Protein AF-A0A445C8S1-F1 (afdb_monomer_lite)

InterPro domains:
  IPR013528 Hydroxymethylglutaryl-coenzyme A synthase, N-terminal [PF01154] (17-88)
  IPR016039 Thiolase-like [G3DSA:3.40.47.10] (12-90)
  IPR016039 Thiolase-like [SSF53901] (13-87)

Sequence (94 aa):
MNRPRAEWSWASWTRKVLETHDGASKGKYTISLGQDCLKFCTEVEDVISMSLTAVSSLLQKYKIDPKQIGRMEVGSEIVIDKSKSIKNLPYVTL

pLDDT: mean 81.88, std 15.82, range [31.83, 94.31]

Structure (mmCIF, N/CA/C/O backbone):
data_AF-A0A445C8S1-F1
#
_entry.id   AF-A0A445C8S1-F1
#
loop_
_atom_site.group_PDB
_atom_site.id
_atom_site.type_symbol
_atom_site.label_atom_id
_atom_site.label_alt_id
_atom_site.label_comp_id
_atom_site.label_asym_id
_atom_site.label_entity_id
_atom_site.label_seq_id
_atom_site.pdbx_PDB_ins_code
_atom_site.Cartn_x
_atom_site.Cartn_y
_atom_site.Cartn_z
_atom_site.occupancy
_atom_site.B_iso_or_equiv
_atom_site.auth_seq_id
_atom_site.auth_comp_id
_atom_site.auth_asym_id
_atom_site.auth_atom_id
_atom_site.pdbx_PDB_model_num
ATOM 1 N N . MET A 1 1 ? -18.177 -18.017 -15.622 1.00 38.22 1 MET A N 1
ATOM 2 C CA . MET A 1 1 ? -17.234 -18.682 -14.693 1.00 38.22 1 MET A CA 1
ATOM 3 C C . MET A 1 1 ? -15.879 -17.988 -14.835 1.00 38.22 1 MET A C 1
ATOM 5 O O . MET A 1 1 ? -15.494 -17.749 -15.967 1.00 38.22 1 MET A O 1
ATOM 9 N N . ASN A 1 2 ? -15.217 -17.651 -13.716 1.00 31.83 2 ASN A N 1
ATOM 10 C CA . ASN A 1 2 ? -13.899 -16.982 -13.566 1.00 31.83 2 ASN A CA 1
ATOM 11 C C . ASN A 1 2 ? -13.817 -15.440 -13.403 1.00 31.83 2 ASN A C 1
ATOM 13 O O . ASN A 1 2 ? -13.396 -14.718 -14.294 1.00 31.83 2 ASN A O 1
ATOM 17 N N . ARG A 1 3 ? -14.138 -15.034 -12.157 1.00 33.72 3 ARG A N 1
ATOM 18 C CA . ARG A 1 3 ? -13.537 -14.033 -11.231 1.00 33.72 3 ARG A CA 1
ATOM 19 C C . ARG A 1 3 ? -13.234 -12.593 -11.711 1.00 33.72 3 ARG A C 1
ATOM 21 O O . ARG A 1 3 ? -12.318 -12.417 -12.509 1.00 33.72 3 ARG A O 1
ATOM 28 N N . PRO A 1 4 ? -13.811 -11.548 -11.073 1.00 34.66 4 PRO A N 1
ATOM 29 C CA . PRO A 1 4 ? -13.269 -10.200 -11.181 1.00 34.66 4 PRO A CA 1
ATOM 30 C C . PRO A 1 4 ? -11.995 -10.126 -10.330 1.00 34.66 4 PRO A C 1
ATOM 32 O O . PRO A 1 4 ? -12.020 -10.201 -9.099 1.00 34.66 4 PRO A O 1
ATOM 35 N N . ARG A 1 5 ? -10.847 -10.049 -11.003 1.00 38.19 5 ARG A N 1
ATOM 36 C CA . ARG A 1 5 ? -9.597 -9.579 -10.403 1.00 38.19 5 ARG A CA 1
ATOM 37 C C . ARG A 1 5 ? -9.914 -8.201 -9.821 1.00 38.19 5 ARG A C 1
ATOM 39 O O . ARG A 1 5 ? -10.405 -7.360 -10.557 1.00 38.19 5 ARG A O 1
ATOM 46 N N . ALA A 1 6 ? -9.699 -7.996 -8.522 1.00 39.25 6 ALA A N 1
ATOM 47 C CA . ALA A 1 6 ? -9.770 -6.663 -7.934 1.00 39.25 6 ALA A CA 1
ATOM 48 C C . ALA A 1 6 ? -8.890 -5.735 -8.789 1.00 39.25 6 ALA A C 1
ATOM 50 O O . ALA A 1 6 ? -7.673 -5.926 -8.852 1.00 39.25 6 ALA A O 1
ATOM 51 N N . GLU A 1 7 ? -9.518 -4.841 -9.548 1.00 36.44 7 GLU A N 1
ATOM 52 C CA . GLU A 1 7 ? -8.836 -3.821 -10.329 1.00 36.44 7 GLU A CA 1
ATOM 53 C C . GLU A 1 7 ? -8.340 -2.790 -9.332 1.00 36.44 7 GLU A C 1
ATOM 55 O O . GLU A 1 7 ? -9.078 -1.940 -8.850 1.00 36.44 7 GLU A O 1
ATOM 60 N N . TRP A 1 8 ? -7.086 -2.947 -8.935 1.00 52.78 8 TRP A N 1
ATOM 61 C CA . TRP A 1 8 ? -6.415 -1.954 -8.131 1.00 52.78 8 TRP A CA 1
ATOM 62 C C . TRP A 1 8 ? -5.796 -0.918 -9.068 1.00 52.78 8 TRP A C 1
ATOM 64 O O . TRP A 1 8 ? -4.902 -1.269 -9.844 1.00 52.78 8 TRP A O 1
ATOM 74 N N . SER A 1 9 ? -6.240 0.334 -8.999 1.00 47.94 9 SER A N 1
ATOM 75 C CA . SER A 1 9 ? -5.747 1.440 -9.826 1.00 47.94 9 SER A CA 1
ATOM 76 C C . SER A 1 9 ? -4.405 1.997 -9.338 1.00 47.94 9 SER A C 1
ATOM 78 O O 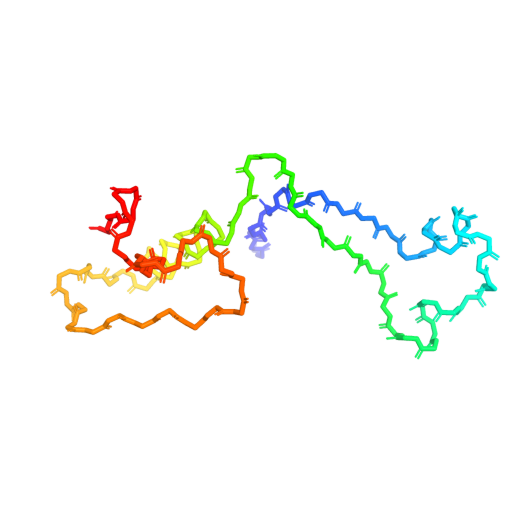. SER A 1 9 ? -4.238 3.208 -9.255 1.00 47.94 9 SER A O 1
ATOM 80 N N . TRP A 1 10 ? -3.434 1.141 -9.012 1.00 61.94 10 TRP A N 1
ATOM 81 C CA . TRP A 1 10 ? -2.088 1.636 -8.725 1.00 61.94 10 TRP A CA 1
ATOM 82 C C . TRP A 1 10 ? -1.475 2.087 -10.043 1.00 61.94 10 TRP A C 1
ATOM 84 O O . TRP A 1 10 ? -1.349 1.277 -10.973 1.00 61.94 10 TRP A O 1
ATOM 94 N N . ALA A 1 11 ? -1.066 3.349 -10.121 1.00 78.12 11 ALA A N 1
ATOM 95 C CA . ALA A 1 11 ? -0.233 3.800 -11.220 1.00 78.12 11 ALA A CA 1
ATOM 96 C C . ALA A 1 11 ? 0.965 2.845 -11.356 1.00 78.12 11 ALA A C 1
ATOM 98 O O . ALA A 1 11 ? 1.608 2.454 -10.375 1.00 78.12 11 ALA A O 1
ATOM 99 N N . SER A 1 12 ? 1.215 2.385 -12.580 1.00 85.88 12 SER A N 1
ATOM 100 C CA . SER A 1 12 ? 2.234 1.373 -12.829 1.00 85.88 12 SER A CA 1
ATOM 101 C C . SER A 1 12 ? 3.022 1.694 -14.077 1.00 85.88 12 SER A C 1
ATOM 103 O O . SER A 1 12 ? 2.470 2.155 -15.076 1.00 85.88 12 SER A O 1
ATOM 105 N N . TRP A 1 13 ? 4.321 1.447 -14.004 1.00 88.19 13 TRP A N 1
ATOM 106 C CA . TRP A 1 13 ? 5.238 1.588 -15.121 1.00 88.19 13 TRP A CA 1
ATOM 107 C C . TRP A 1 13 ? 5.859 0.236 -15.429 1.00 88.19 13 TRP A C 1
ATOM 109 O O . TRP A 1 13 ? 6.285 -0.498 -14.531 1.00 88.19 13 TRP A O 1
ATOM 119 N N . THR A 1 14 ? 5.936 -0.094 -16.716 1.00 91.62 14 THR A N 1
ATOM 120 C CA . THR A 1 14 ? 6.684 -1.279 -17.137 1.00 91.62 14 THR A CA 1
ATOM 121 C C . THR A 1 14 ? 8.174 -1.002 -16.995 1.00 91.62 14 THR A C 1
ATOM 123 O O . THR A 1 14 ? 8.664 0.085 -17.312 1.00 91.62 14 THR A O 1
ATOM 126 N N . ARG A 1 15 ? 8.927 -2.000 -16.536 1.00 90.06 15 ARG A N 1
ATOM 127 C CA . ARG A 1 15 ? 10.367 -1.841 -16.304 1.00 90.06 15 ARG A CA 1
ATOM 128 C C . ARG A 1 15 ? 11.135 -1.595 -17.602 1.00 90.06 15 ARG A C 1
ATOM 130 O O . ARG A 1 15 ? 12.142 -0.909 -17.563 1.00 90.06 15 ARG A O 1
ATOM 137 N N . LYS A 1 16 ? 10.615 -2.039 -18.753 1.00 90.06 16 LYS A N 1
ATOM 138 C CA . LYS A 1 16 ? 11.160 -1.731 -20.091 1.00 90.06 16 LYS A CA 1
ATOM 139 C C . LYS A 1 16 ? 11.093 -0.238 -20.433 1.00 90.06 16 LYS A C 1
ATOM 141 O O . LYS A 1 16 ? 12.053 0.317 -20.964 1.00 90.06 16 LYS A O 1
ATOM 146 N N . VAL A 1 17 ? 9.964 0.410 -20.130 1.00 91.88 17 VAL A N 1
ATOM 147 C CA . VAL A 1 17 ? 9.815 1.861 -20.326 1.00 91.88 17 VAL A CA 1
ATOM 148 C C . VAL A 1 17 ? 10.761 2.606 -19.390 1.00 91.88 17 VAL A C 1
ATOM 150 O O . VAL A 1 17 ? 11.424 3.541 -19.825 1.00 91.88 17 VAL A O 1
ATOM 153 N N . LEU A 1 18 ? 10.900 2.138 -18.146 1.00 90.62 18 LEU A N 1
ATOM 154 C CA . LEU A 1 18 ? 11.832 2.729 -17.190 1.00 90.62 18 LEU A CA 1
ATOM 155 C C . LEU A 1 18 ? 13.305 2.538 -17.596 1.00 90.62 18 LEU A C 1
ATOM 157 O O . LEU A 1 18 ? 14.085 3.471 -17.478 1.00 90.62 18 LEU A O 1
ATOM 161 N N . GLU A 1 19 ? 13.688 1.375 -18.137 1.00 92.81 19 GLU A N 1
ATOM 162 C CA . GLU A 1 19 ? 15.037 1.152 -18.688 1.00 92.81 19 GLU A CA 1
ATOM 163 C C . GLU A 1 19 ? 15.359 2.176 -19.787 1.00 92.81 19 GLU A C 1
ATOM 165 O O . GLU A 1 19 ? 16.450 2.738 -19.812 1.00 92.81 19 GLU A O 1
ATOM 170 N N . THR A 1 20 ? 14.387 2.448 -20.663 1.00 93.38 20 THR A N 1
ATOM 171 C CA . THR A 1 20 ? 14.531 3.422 -21.755 1.00 93.38 20 THR A CA 1
ATOM 172 C C . THR A 1 20 ? 14.629 4.852 -21.222 1.00 93.38 20 THR A C 1
ATOM 174 O O . THR A 1 20 ? 15.481 5.613 -21.670 1.00 93.38 20 THR A O 1
ATOM 177 N N . HIS A 1 21 ? 13.780 5.205 -20.255 1.00 92.12 21 HIS A N 1
ATOM 178 C CA . HIS A 1 21 ? 13.768 6.520 -19.616 1.00 92.12 21 HIS A CA 1
ATOM 179 C C . HIS A 1 21 ? 15.077 6.817 -18.867 1.00 92.12 21 HIS A C 1
ATOM 181 O O . HIS A 1 21 ? 15.631 7.904 -19.003 1.00 92.12 21 HIS A O 1
ATOM 187 N N . ASP A 1 22 ? 15.605 5.841 -18.128 1.00 92.25 22 ASP A N 1
ATOM 188 C CA . ASP A 1 22 ? 16.821 6.000 -17.323 1.00 92.25 22 ASP A C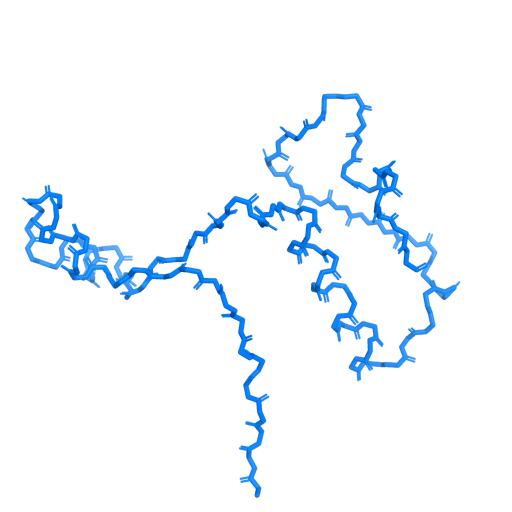A 1
ATOM 189 C C . ASP A 1 22 ? 18.118 5.855 -18.145 1.00 92.25 22 ASP A C 1
ATOM 191 O O . ASP A 1 22 ? 19.215 5.940 -17.589 1.00 92.25 22 ASP A O 1
ATOM 195 N N . GLY A 1 23 ? 18.027 5.564 -19.451 1.00 93.00 23 GLY A N 1
ATOM 196 C CA . GLY A 1 23 ? 19.189 5.230 -20.285 1.00 93.00 23 GLY A CA 1
ATOM 197 C C . GLY A 1 23 ? 19.918 3.957 -19.830 1.00 93.00 23 GLY A C 1
ATOM 198 O O . GLY A 1 23 ? 21.114 3.791 -20.075 1.00 93.00 23 GLY A O 1
ATOM 199 N N . ALA A 1 24 ? 19.222 3.060 -19.128 1.00 92.31 24 ALA A N 1
ATOM 200 C CA . ALA A 1 24 ? 19.782 1.810 -18.644 1.00 92.31 24 ALA A CA 1
ATOM 201 C C . ALA A 1 24 ? 19.954 0.794 -19.783 1.00 92.31 24 ALA A C 1
ATOM 203 O O . ALA A 1 24 ? 19.213 0.783 -20.767 1.00 92.31 24 ALA A O 1
ATOM 204 N N . SER A 1 25 ? 20.915 -0.120 -19.631 1.00 92.94 25 SER A N 1
ATOM 205 C CA . SER A 1 25 ? 21.054 -1.236 -20.563 1.00 92.94 25 SER A CA 1
ATOM 206 C C . SER A 1 25 ? 19.794 -2.107 -20.561 1.00 92.94 25 SER A C 1
ATOM 208 O O . SER A 1 25 ? 19.204 -2.396 -19.515 1.00 92.94 25 SER A O 1
ATOM 210 N N . LYS A 1 26 ? 19.393 -2.556 -21.754 1.00 91.19 26 LYS A N 1
ATOM 211 C CA . LYS A 1 26 ? 18.257 -3.464 -21.929 1.00 91.19 26 LYS A CA 1
ATOM 212 C C . LYS A 1 26 ? 18.447 -4.708 -21.064 1.00 91.19 26 LYS A C 1
ATOM 214 O O . LYS A 1 26 ? 19.496 -5.348 -21.128 1.00 91.19 26 LYS A O 1
ATOM 219 N N . GLY A 1 27 ? 17.434 -5.069 -20.284 1.00 89.12 27 GLY A N 1
ATOM 220 C CA . GLY A 1 27 ? 17.516 -6.230 -19.398 1.00 89.12 27 GLY A CA 1
ATOM 221 C C . GLY A 1 27 ? 18.063 -5.930 -18.004 1.00 89.12 27 GLY A C 1
ATOM 222 O O . GLY A 1 27 ? 18.039 -6.818 -17.153 1.00 89.12 27 GLY A O 1
ATOM 223 N N . LYS A 1 28 ? 18.528 -4.708 -17.711 1.00 92.50 28 LYS A N 1
ATOM 224 C CA . LYS A 1 28 ? 19.019 -4.362 -16.368 1.00 92.50 28 LYS A CA 1
ATOM 225 C C . LYS A 1 28 ? 17.938 -4.529 -15.300 1.00 92.50 28 LYS A C 1
ATOM 227 O O . LYS A 1 28 ? 18.211 -5.033 -14.216 1.00 92.50 28 LYS A O 1
ATOM 232 N N . TYR A 1 29 ? 16.710 -4.118 -15.584 1.00 91.88 29 TYR A N 1
ATOM 233 C CA . TYR A 1 29 ? 15.604 -4.208 -14.637 1.00 91.88 29 TYR A CA 1
ATOM 234 C C . TYR A 1 29 ? 14.761 -5.459 -14.870 1.00 91.88 29 TYR A C 1
ATOM 236 O O . TYR A 1 29 ? 14.288 -6.065 -13.915 1.00 91.88 29 TYR A O 1
ATOM 244 N N . THR A 1 30 ? 14.604 -5.866 -16.126 1.00 91.00 30 THR A N 1
ATOM 245 C CA . THR A 1 30 ? 13.776 -7.026 -16.481 1.00 91.00 30 THR A CA 1
ATOM 246 C C . THR A 1 30 ? 14.475 -8.370 -16.291 1.00 91.00 30 THR A C 1
ATOM 248 O O . THR A 1 30 ? 13.833 -9.317 -15.857 1.00 91.00 30 THR A O 1
ATOM 251 N N . ILE A 1 31 ? 15.780 -8.471 -16.568 1.00 90.19 31 ILE A N 1
ATOM 252 C CA . ILE A 1 31 ? 16.539 -9.731 -16.471 1.00 90.19 31 ILE A CA 1
ATOM 253 C C . ILE A 1 31 ? 17.367 -9.758 -15.189 1.00 90.19 31 ILE A C 1
ATOM 255 O O . ILE A 1 31 ? 17.229 -10.681 -14.397 1.00 90.19 31 ILE A O 1
ATOM 259 N N . SER A 1 32 ? 18.204 -8.743 -14.960 1.00 92.88 32 SER A N 1
ATOM 260 C CA . SER A 1 32 ? 19.113 -8.732 -13.806 1.00 92.88 32 SER A CA 1
ATOM 261 C C . SER A 1 32 ? 18.361 -8.586 -12.476 1.00 92.88 32 SER A C 1
ATOM 263 O O . SER A 1 32 ? 18.597 -9.367 -11.559 1.00 92.88 32 SER A O 1
ATOM 265 N N . LEU A 1 33 ? 17.391 -7.663 -12.385 1.00 91.06 33 LEU A N 1
ATOM 266 C CA . LEU A 1 33 ? 16.513 -7.554 -11.206 1.00 91.06 33 LEU A CA 1
ATOM 267 C C . LEU A 1 33 ? 15.277 -8.467 -11.261 1.00 91.06 33 LEU A C 1
ATOM 269 O O . LEU A 1 33 ? 14.592 -8.605 -10.250 1.00 91.06 33 LEU A O 1
ATOM 273 N N . GLY A 1 34 ? 14.960 -9.058 -12.418 1.00 92.62 34 GLY A N 1
ATOM 274 C CA . GLY A 1 34 ? 13.792 -9.932 -12.578 1.00 92.62 34 GLY A CA 1
ATOM 275 C C . GLY A 1 34 ? 12.438 -9.234 -12.381 1.00 92.62 34 GLY A C 1
ATOM 276 O O . GLY A 1 34 ? 11.486 -9.870 -11.935 1.00 92.62 34 GLY A O 1
ATOM 277 N N . GLN A 1 35 ? 12.343 -7.926 -12.641 1.00 89.62 35 GLN A N 1
ATOM 278 C CA . GLN A 1 35 ? 11.124 -7.141 -12.427 1.00 89.62 35 GLN A CA 1
ATOM 279 C C . GLN A 1 35 ? 10.425 -6.810 -13.750 1.00 89.62 35 GLN A C 1
ATOM 281 O O . GLN A 1 35 ? 11.036 -6.245 -14.656 1.00 89.62 35 GLN A O 1
ATOM 286 N N . ASP A 1 36 ? 9.113 -7.040 -13.825 1.00 88.94 36 ASP A N 1
ATOM 287 C CA . ASP A 1 36 ? 8.316 -6.715 -15.019 1.00 88.94 36 ASP A CA 1
ATOM 288 C C . ASP A 1 36 ? 7.653 -5.336 -14.945 1.00 88.94 36 ASP A C 1
ATOM 290 O O . ASP A 1 36 ? 7.689 -4.552 -15.901 1.00 88.94 36 ASP A O 1
ATOM 294 N N . CYS A 1 37 ? 7.087 -5.009 -13.781 1.00 89.19 37 CYS A N 1
ATOM 295 C CA . CYS A 1 37 ? 6.375 -3.761 -13.525 1.00 89.19 37 CYS A CA 1
ATOM 296 C C . CYS A 1 37 ? 6.747 -3.199 -12.152 1.00 89.19 37 CYS A C 1
ATOM 298 O O . CYS A 1 37 ? 6.942 -3.950 -11.198 1.00 89.19 37 CYS A O 1
ATOM 300 N N . LEU A 1 38 ? 6.783 -1.872 -12.049 1.00 89.12 38 LEU A N 1
ATOM 301 C CA . LEU A 1 38 ? 6.852 -1.150 -10.783 1.00 89.12 38 LEU A CA 1
ATOM 302 C C . LEU A 1 38 ? 5.530 -0.415 -10.567 1.00 89.12 38 LEU A C 1
ATOM 304 O O . LEU A 1 38 ? 5.056 0.282 -11.464 1.00 89.12 38 LEU A O 1
ATOM 308 N N . LYS A 1 39 ? 4.949 -0.572 -9.380 1.00 89.19 39 LYS A N 1
ATOM 309 C CA . LYS A 1 39 ? 3.786 0.196 -8.926 1.00 89.19 39 LYS A CA 1
ATOM 310 C C . LYS A 1 39 ? 4.243 1.237 -7.919 1.00 89.19 39 LYS A C 1
ATOM 312 O O . LYS A 1 39 ? 5.171 0.970 -7.158 1.00 89.19 39 LYS A O 1
ATOM 317 N N . PHE A 1 40 ? 3.588 2.384 -7.912 1.00 87.00 40 PHE A N 1
ATOM 318 C CA . PHE A 1 40 ? 3.851 3.449 -6.954 1.00 87.00 40 PHE A CA 1
ATOM 319 C C . PHE A 1 40 ? 2.547 4.115 -6.538 1.00 87.00 40 PHE A C 1
ATOM 321 O O . PHE A 1 40 ? 1.545 4.041 -7.252 1.00 87.00 40 PHE A O 1
ATOM 328 N N . CYS A 1 41 ? 2.583 4.751 -5.373 1.00 88.00 41 CYS A N 1
ATOM 329 C CA . CYS A 1 41 ? 1.469 5.534 -4.871 1.00 88.00 41 CYS A CA 1
ATOM 330 C C . CYS A 1 41 ? 1.354 6.848 -5.642 1.00 88.00 41 CYS A C 1
ATOM 332 O O . CYS A 1 41 ? 2.358 7.501 -5.938 1.00 88.00 41 CYS A O 1
ATOM 334 N N . THR A 1 42 ? 0.120 7.234 -5.939 1.00 86.81 42 THR A N 1
ATOM 335 C CA . THR A 1 42 ? -0.211 8.590 -6.391 1.00 86.81 42 THR A CA 1
ATOM 336 C C . THR A 1 42 ? -0.500 9.498 -5.190 1.00 86.81 42 THR A C 1
ATOM 338 O O . THR A 1 42 ? -0.492 9.038 -4.053 1.00 86.81 42 THR A O 1
ATOM 341 N N . GLU A 1 43 ? -0.763 10.789 -5.408 1.00 86.50 43 GLU A N 1
ATOM 342 C CA . GLU A 1 43 ? -0.993 11.767 -4.323 1.00 86.50 43 GLU A CA 1
ATOM 343 C C . GLU A 1 43 ? -2.154 11.410 -3.379 1.00 86.50 43 GLU A C 1
ATOM 345 O O . GLU A 1 43 ? -2.227 11.916 -2.262 1.00 86.50 43 GLU A O 1
ATOM 350 N N . VAL A 1 44 ? -3.064 10.543 -3.824 1.00 84.56 44 VAL A N 1
ATOM 351 C CA . VAL A 1 44 ? -4.247 10.110 -3.068 1.00 84.56 44 VAL A CA 1
ATOM 352 C C . VAL A 1 44 ? -4.054 8.763 -2.367 1.00 84.56 44 VAL A C 1
ATOM 354 O O . VAL A 1 44 ? -4.999 8.239 -1.780 1.00 84.56 44 VAL A O 1
ATOM 357 N N . GLU A 1 45 ? -2.851 8.190 -2.430 1.00 83.31 45 GLU A N 1
ATOM 358 C CA . GLU A 1 45 ? -2.528 6.881 -1.869 1.00 83.31 45 GLU A CA 1
ATOM 359 C C . GLU A 1 45 ? -1.324 6.967 -0.928 1.00 83.31 45 GLU A C 1
ATOM 361 O O . GLU A 1 45 ? -0.294 7.570 -1.217 1.00 83.31 45 GLU A O 1
ATOM 366 N N . ASP A 1 46 ? -1.438 6.294 0.207 1.00 87.31 46 ASP A N 1
ATOM 367 C CA . ASP A 1 46 ? -0.429 6.238 1.257 1.00 87.31 46 ASP A CA 1
ATOM 368 C C . ASP A 1 46 ? -0.532 4.919 2.030 1.00 87.31 46 ASP A C 1
ATOM 370 O O . ASP A 1 46 ? -1.493 4.162 1.901 1.00 87.31 46 ASP A O 1
ATOM 374 N N . V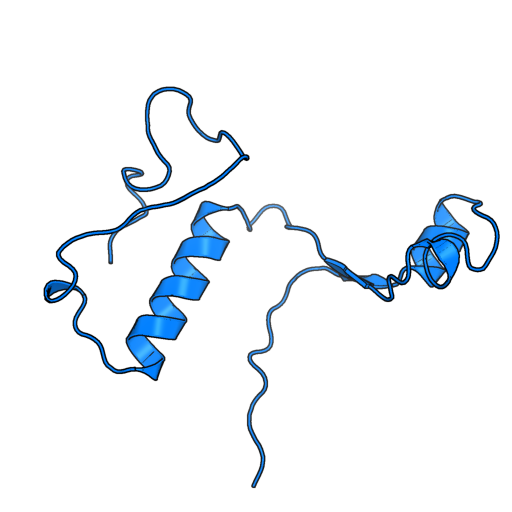AL A 1 47 ? 0.443 4.630 2.891 1.00 87.62 47 VAL A N 1
ATOM 375 C CA . VAL A 1 47 ? 0.482 3.362 3.642 1.00 87.62 47 VAL A CA 1
ATOM 376 C C . VAL A 1 47 ? -0.795 3.122 4.466 1.00 87.62 47 VAL A C 1
ATOM 378 O O . VAL A 1 47 ? -1.182 1.970 4.675 1.00 87.62 47 VAL A O 1
ATOM 381 N N . ILE A 1 48 ? -1.487 4.181 4.893 1.00 87.62 48 ILE A N 1
ATOM 382 C CA . ILE A 1 48 ? -2.734 4.095 5.660 1.00 87.62 48 ILE A CA 1
ATOM 383 C C . ILE A 1 48 ? -3.871 3.585 4.773 1.00 87.62 48 ILE A C 1
ATOM 385 O O . ILE A 1 48 ? -4.499 2.575 5.093 1.00 87.62 48 ILE A O 1
ATOM 389 N N . SER A 1 49 ? -4.113 4.247 3.645 1.00 86.50 49 SER A N 1
ATOM 390 C CA . SER A 1 49 ? -5.142 3.881 2.669 1.00 86.50 49 SER A CA 1
ATOM 391 C C . SER A 1 49 ? -4.888 2.498 2.062 1.00 86.50 49 SER A C 1
ATOM 393 O O . SER A 1 49 ? -5.830 1.706 1.942 1.00 86.50 49 SER A O 1
ATOM 395 N N . MET A 1 50 ? -3.624 2.133 1.792 1.00 87.81 50 MET A N 1
ATOM 396 C CA . MET A 1 50 ? -3.263 0.766 1.385 1.00 87.81 50 MET A CA 1
ATOM 397 C C . MET A 1 50 ? -3.677 -0.262 2.451 1.00 87.81 50 MET A C 1
ATOM 399 O O . MET A 1 50 ? -4.316 -1.273 2.141 1.00 87.81 50 MET A O 1
ATOM 403 N N . SER A 1 51 ? -3.335 0.007 3.716 1.00 88.69 51 SER A N 1
ATOM 404 C CA . SER A 1 51 ? -3.602 -0.897 4.841 1.00 88.69 51 SER A CA 1
ATOM 405 C C . SER A 1 51 ? -5.100 -1.056 5.097 1.00 88.69 51 SER A C 1
ATOM 407 O O . SER A 1 51 ? -5.589 -2.179 5.227 1.00 88.69 51 SER A O 1
ATOM 409 N N . LEU A 1 52 ? -5.849 0.050 5.110 1.00 87.38 52 LEU A N 1
ATOM 410 C CA . LEU A 1 52 ? -7.302 0.044 5.277 1.00 87.38 52 LEU A CA 1
ATOM 411 C C . LEU A 1 52 ? -7.998 -0.729 4.160 1.00 87.38 52 LEU A C 1
ATOM 413 O O . LEU A 1 52 ? -8.899 -1.519 4.433 1.00 87.38 52 LEU A O 1
ATOM 417 N N . THR A 1 53 ? -7.552 -0.567 2.913 1.00 88.31 53 THR A N 1
ATOM 418 C CA . THR A 1 53 ? -8.148 -1.291 1.786 1.00 88.31 53 THR A CA 1
ATOM 419 C C . THR A 1 53 ? -7.894 -2.797 1.891 1.00 88.31 53 THR A C 1
ATOM 421 O O . THR A 1 53 ? -8.801 -3.598 1.657 1.00 88.31 53 THR A O 1
ATOM 424 N N . ALA A 1 54 ? -6.687 -3.208 2.296 1.00 89.69 54 ALA A N 1
ATOM 425 C CA . ALA A 1 54 ? -6.364 -4.617 2.515 1.00 89.69 54 ALA A CA 1
ATOM 426 C C . ALA A 1 54 ? -7.203 -5.235 3.649 1.00 89.69 54 ALA A C 1
ATOM 428 O O . ALA A 1 54 ? -7.792 -6.304 3.460 1.00 89.69 54 ALA A O 1
ATOM 429 N N . VAL A 1 55 ? -7.302 -4.552 4.796 1.00 89.50 55 VAL A N 1
ATOM 430 C CA . VAL A 1 55 ? -8.084 -5.014 5.954 1.00 89.50 55 VAL A CA 1
ATOM 431 C C . VAL A 1 55 ? -9.574 -5.056 5.626 1.00 89.50 55 VAL A C 1
ATOM 433 O O . VAL A 1 55 ? -10.204 -6.090 5.827 1.00 89.50 55 VAL A O 1
ATOM 436 N N . SER A 1 56 ? -10.129 -3.990 5.045 1.00 88.62 56 SER A N 1
ATOM 437 C CA . SER A 1 56 ? -11.538 -3.937 4.637 1.00 88.62 56 SER A CA 1
ATOM 438 C C . SER A 1 56 ? -11.881 -5.058 3.650 1.00 88.62 56 SER A C 1
ATOM 440 O O . SER A 1 56 ? -12.858 -5.786 3.839 1.00 88.62 56 SER A O 1
ATOM 442 N N . SER A 1 57 ? -11.013 -5.305 2.657 1.00 90.19 57 SER A N 1
ATOM 443 C CA . SER A 1 57 ? -11.198 -6.416 1.717 1.00 90.19 57 SER A CA 1
ATOM 444 C C . SER A 1 57 ? -11.183 -7.778 2.412 1.00 90.19 57 SER A C 1
ATOM 446 O O . SER A 1 57 ? -11.959 -8.661 2.046 1.00 90.19 57 SER A O 1
ATOM 448 N N . LEU A 1 58 ? -10.312 -7.970 3.405 1.00 91.31 58 LEU A N 1
ATOM 449 C CA . LEU A 1 58 ? -10.223 -9.209 4.173 1.00 91.31 58 LEU A CA 1
ATOM 450 C C . LEU A 1 58 ? -11.486 -9.427 5.014 1.00 91.31 58 LEU A C 1
ATOM 452 O O . LEU A 1 58 ? -12.111 -10.482 4.900 1.00 91.31 58 LEU A O 1
ATOM 456 N N . LEU A 1 59 ? -11.909 -8.428 5.789 1.00 91.62 59 LEU A N 1
ATOM 457 C CA . LEU A 1 59 ? -13.108 -8.517 6.628 1.00 91.62 59 LEU A CA 1
ATOM 458 C C . LEU A 1 59 ? -14.355 -8.804 5.794 1.00 91.62 59 LEU A C 1
ATOM 460 O O . LEU A 1 59 ? -15.130 -9.697 6.133 1.00 91.62 59 LEU A O 1
ATOM 464 N N . GLN A 1 60 ? -14.506 -8.122 4.656 1.00 90.75 60 GLN A N 1
ATOM 465 C CA . GLN A 1 60 ? -15.642 -8.319 3.762 1.00 90.75 60 GLN A CA 1
ATOM 466 C C . GLN A 1 60 ? -15.636 -9.708 3.108 1.00 90.75 60 GLN A C 1
ATOM 468 O O . GLN A 1 60 ? -16.674 -10.370 3.056 1.00 90.75 60 GLN A O 1
ATOM 473 N N . LYS A 1 61 ? -14.478 -10.180 2.620 1.00 93.56 61 LYS A N 1
ATOM 474 C CA . LYS A 1 61 ? -14.363 -11.493 1.957 1.00 93.56 61 LYS A CA 1
ATOM 475 C C . LYS A 1 61 ? -14.627 -12.653 2.908 1.00 93.56 61 LYS A C 1
ATOM 477 O O . LYS A 1 61 ? -15.248 -13.631 2.500 1.00 93.56 61 LYS A O 1
ATOM 482 N N . TYR A 1 62 ? -14.168 -12.540 4.151 1.00 94.31 62 TYR A N 1
ATOM 483 C CA . TYR A 1 62 ? -14.311 -13.588 5.161 1.00 94.31 62 TYR A CA 1
ATOM 484 C C . TYR A 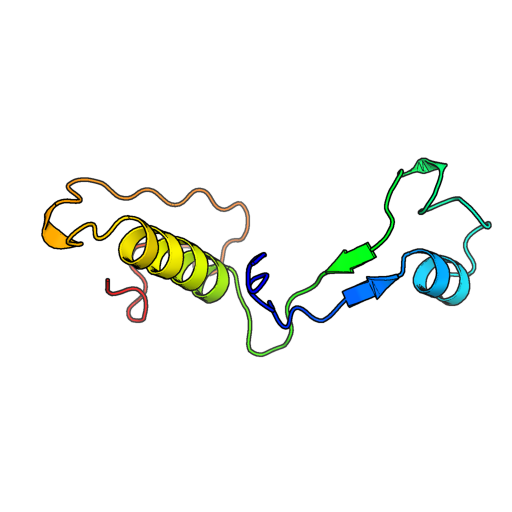1 62 ? -15.496 -13.364 6.113 1.00 94.31 62 TYR A C 1
ATOM 486 O O . TYR A 1 62 ? -15.723 -14.195 6.986 1.00 94.31 62 TYR A O 1
ATOM 494 N N . LYS A 1 63 ? -16.280 -12.291 5.918 1.00 93.56 63 LYS A N 1
ATOM 495 C CA . LYS A 1 63 ? -17.443 -11.909 6.742 1.00 93.56 63 LYS A CA 1
ATOM 496 C C . LYS A 1 63 ? -17.128 -11.877 8.244 1.00 93.56 63 LYS A C 1
ATOM 498 O O . LYS A 1 63 ? -17.906 -12.368 9.057 1.00 93.56 63 LYS A O 1
ATOM 503 N N . ILE A 1 64 ? -15.971 -11.325 8.592 1.00 91.88 64 ILE A N 1
ATOM 504 C CA . ILE A 1 64 ? -15.519 -11.201 9.981 1.00 91.88 64 ILE A CA 1
ATOM 505 C C . ILE A 1 64 ? -16.082 -9.897 10.545 1.00 91.88 64 ILE A C 1
ATOM 507 O O . ILE A 1 64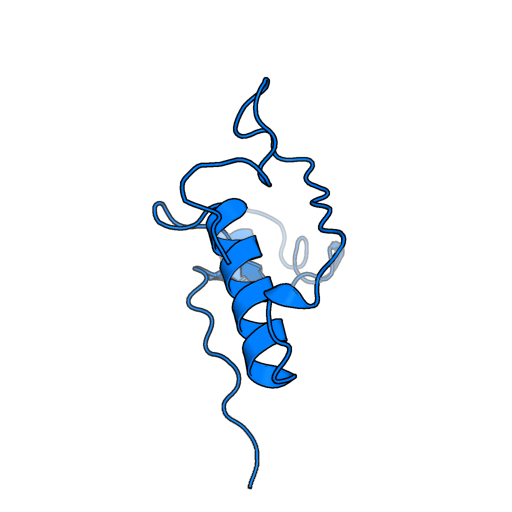 ? -15.891 -8.840 9.944 1.00 91.88 64 ILE A O 1
ATOM 511 N N . ASP A 1 65 ? -16.762 -9.966 11.690 1.00 91.50 65 ASP A N 1
ATOM 512 C CA . ASP A 1 65 ? -17.195 -8.768 12.415 1.00 91.50 65 ASP A CA 1
ATOM 513 C C . ASP A 1 65 ? -15.953 -8.086 13.025 1.00 91.50 65 ASP A C 1
ATOM 515 O O . ASP A 1 65 ? -15.233 -8.739 13.790 1.00 91.50 65 ASP A O 1
ATOM 519 N N . PRO A 1 66 ? -15.681 -6.797 12.730 1.00 87.94 66 PRO A N 1
ATOM 520 C CA . PRO A 1 66 ? -14.565 -6.058 13.323 1.00 87.94 66 PRO A CA 1
ATOM 521 C C . PRO A 1 66 ? -14.500 -6.165 14.853 1.00 87.94 66 PRO A C 1
ATOM 523 O O . PRO A 1 66 ? -13.410 -6.187 15.424 1.00 87.94 66 PRO A O 1
ATOM 526 N N . LYS A 1 67 ? -15.650 -6.306 15.529 1.00 90.25 67 LYS A N 1
ATOM 527 C CA . LYS A 1 67 ? -15.735 -6.444 16.993 1.00 90.25 67 LYS A CA 1
ATOM 528 C C . LYS A 1 67 ? -15.097 -7.726 17.528 1.00 90.25 67 LYS A C 1
ATOM 530 O O . LYS A 1 67 ? -14.808 -7.810 18.718 1.00 90.25 67 LYS A O 1
ATOM 535 N N . GLN A 1 68 ? -14.878 -8.723 16.674 1.00 91.31 68 GLN A N 1
ATOM 536 C CA . GLN A 1 68 ? -14.218 -9.976 17.042 1.00 91.31 68 GLN A CA 1
ATOM 537 C C . GLN A 1 68 ? -12.687 -9.850 17.072 1.00 91.31 68 GLN A C 1
ATOM 539 O O . GLN A 1 68 ? -12.002 -10.764 17.534 1.00 91.31 68 GLN A O 1
ATOM 544 N N . ILE A 1 69 ? -12.125 -8.730 16.606 1.00 89.25 69 ILE A N 1
ATOM 545 C CA . ILE A 1 69 ? -10.680 -8.506 16.578 1.00 89.25 69 ILE A CA 1
ATOM 546 C C . ILE A 1 69 ? -10.220 -7.921 17.914 1.00 89.25 69 ILE A C 1
ATOM 548 O O . ILE A 1 69 ? -10.363 -6.733 18.181 1.00 89.25 69 ILE A O 1
ATOM 552 N N . GLY A 1 70 ? -9.599 -8.760 18.746 1.00 90.75 70 GLY A N 1
ATOM 553 C CA . GLY A 1 70 ? -9.026 -8.334 20.029 1.00 90.75 70 GLY A CA 1
ATOM 554 C C . GLY A 1 70 ? -7.644 -7.673 19.928 1.00 90.75 70 GLY A C 1
ATOM 555 O O . GLY A 1 70 ? -7.199 -7.020 20.870 1.00 90.75 70 GLY A O 1
ATOM 556 N N . ARG A 1 71 ? -6.936 -7.836 18.802 1.00 87.94 71 ARG A N 1
ATOM 557 C CA . ARG A 1 71 ? -5.593 -7.277 18.594 1.00 87.94 71 ARG A CA 1
ATOM 558 C C . ARG A 1 71 ? -5.365 -6.953 17.125 1.00 87.94 71 ARG A C 1
ATOM 560 O O . ARG A 1 71 ? -5.607 -7.779 16.255 1.00 87.94 71 ARG A O 1
ATOM 567 N N . MET A 1 72 ? -4.832 -5.762 16.880 1.00 86.38 72 MET A N 1
ATOM 568 C CA . MET A 1 72 ? -4.381 -5.308 15.568 1.00 86.38 72 MET A CA 1
ATOM 569 C C . MET A 1 72 ? -2.994 -4.697 15.718 1.00 86.38 72 MET A C 1
ATOM 571 O O . MET A 1 72 ? -2.784 -3.841 16.587 1.00 86.38 72 MET A O 1
ATOM 575 N N . GLU A 1 73 ? -2.071 -5.144 14.877 1.00 87.62 73 GLU A N 1
ATOM 576 C CA . GLU A 1 73 ? -0.697 -4.656 14.810 1.00 87.62 73 GLU A CA 1
ATOM 577 C C . GLU A 1 73 ? -0.384 -4.263 13.375 1.00 87.62 73 GLU A C 1
ATOM 579 O O . GLU A 1 73 ? -0.805 -4.933 12.435 1.00 87.62 73 GLU A O 1
ATOM 584 N N . VAL A 1 74 ? 0.334 -3.154 13.221 1.00 87.00 74 VAL A N 1
ATOM 585 C CA . VAL A 1 74 ? 0.742 -2.627 11.922 1.00 87.00 74 VAL A CA 1
ATOM 586 C C . VAL A 1 74 ? 2.257 -2.501 11.951 1.00 87.00 74 VAL A C 1
ATOM 588 O O . VAL A 1 74 ? 2.793 -1.698 12.713 1.00 87.00 74 VAL A O 1
ATOM 591 N N . GLY A 1 75 ? 2.937 -3.315 11.148 1.00 87.94 75 GLY A N 1
ATOM 592 C CA . GLY A 1 75 ? 4.363 -3.169 10.879 1.00 87.94 75 GLY A CA 1
ATOM 593 C C . GLY A 1 75 ? 4.554 -2.287 9.652 1.00 87.94 75 GLY A C 1
ATOM 594 O O . GLY A 1 75 ? 4.051 -2.618 8.583 1.00 87.94 75 GLY A O 1
ATOM 595 N N . SER A 1 76 ? 5.250 -1.164 9.807 1.00 86.19 76 SER A N 1
ATOM 596 C CA . SER A 1 76 ? 5.610 -0.268 8.708 1.00 86.19 76 SER A CA 1
ATOM 597 C C . SER A 1 76 ? 7.008 0.280 8.948 1.00 86.19 76 SER A C 1
ATOM 599 O O . SER A 1 76 ? 7.333 0.677 10.065 1.00 86.19 76 SER A O 1
ATOM 601 N N . GLU A 1 77 ? 7.816 0.327 7.895 1.00 91.44 77 GLU A N 1
ATOM 602 C CA . GLU A 1 77 ? 9.091 1.057 7.867 1.00 91.44 77 GLU A CA 1
ATOM 603 C C . GLU A 1 77 ? 8.910 2.526 7.450 1.00 91.44 77 GLU A C 1
ATOM 605 O O . GLU A 1 77 ? 9.799 3.355 7.633 1.00 91.44 77 GLU A O 1
ATOM 610 N N . ILE A 1 78 ? 7.726 2.867 6.934 1.00 85.00 78 ILE A N 1
ATOM 611 C CA . ILE A 1 78 ? 7.361 4.222 6.533 1.00 85.00 78 ILE A CA 1
ATOM 612 C C . ILE A 1 78 ? 6.792 4.960 7.746 1.00 85.00 78 ILE A C 1
ATOM 614 O O . ILE A 1 78 ? 5.718 4.617 8.253 1.00 85.00 78 ILE A O 1
ATOM 618 N N . VAL A 1 79 ? 7.525 5.975 8.210 1.00 85.44 79 VAL A N 1
ATOM 619 C CA . VAL A 1 79 ? 7.161 6.810 9.362 1.00 85.44 79 VAL A CA 1
ATOM 620 C C . VAL A 1 79 ? 6.343 8.009 8.886 1.00 85.44 79 VAL A C 1
ATOM 622 O O . VAL A 1 79 ? 6.892 8.950 8.320 1.00 85.44 79 VAL A O 1
ATOM 625 N N . ILE A 1 80 ? 5.034 7.976 9.135 1.00 83.88 80 ILE A N 1
ATOM 626 C CA . ILE A 1 80 ? 4.120 9.094 8.832 1.00 83.88 80 ILE A CA 1
ATOM 627 C C . ILE A 1 80 ? 4.101 10.102 9.984 1.00 83.88 80 ILE A C 1
ATOM 629 O O . ILE A 1 80 ? 4.154 11.309 9.773 1.00 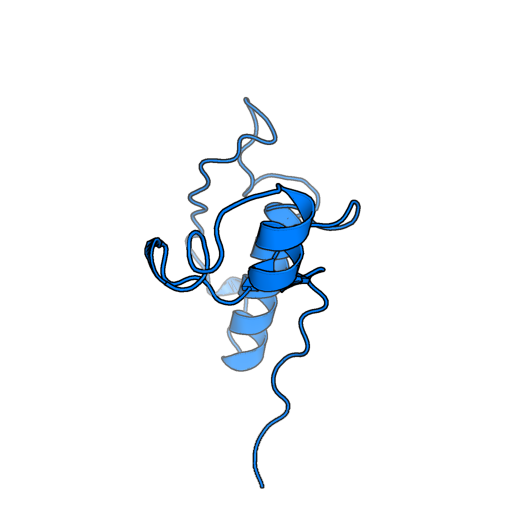83.88 80 ILE A O 1
ATOM 633 N N . ASP A 1 81 ? 4.074 9.603 11.216 1.00 81.19 81 ASP A N 1
ATOM 634 C CA . ASP A 1 81 ? 4.142 10.402 12.433 1.00 81.19 81 ASP A CA 1
ATOM 635 C C . ASP A 1 81 ? 5.100 9.710 13.415 1.00 81.19 81 ASP A C 1
ATOM 637 O O . ASP A 1 81 ? 5.134 8.482 13.514 1.00 81.19 81 ASP A O 1
ATOM 641 N N . LYS A 1 82 ? 5.933 10.496 14.109 1.00 80.38 82 LYS A N 1
ATOM 642 C CA . LYS A 1 82 ? 6.952 9.976 15.042 1.00 80.38 82 LYS A CA 1
ATOM 643 C C . LYS A 1 82 ? 6.387 9.620 16.419 1.00 80.38 82 LYS A C 1
ATOM 645 O O . LYS A 1 82 ? 7.037 8.917 17.183 1.00 80.38 82 LYS A O 1
ATOM 650 N N . SER A 1 83 ? 5.215 10.148 16.750 1.00 81.00 83 SER A N 1
ATOM 651 C CA . SER A 1 83 ? 4.554 10.035 18.052 1.00 81.00 83 SER A CA 1
ATOM 652 C C . SER A 1 83 ? 3.291 9.173 18.003 1.00 81.00 83 SER A C 1
ATOM 654 O O . SER A 1 83 ? 2.931 8.540 18.995 1.00 81.00 83 SER A O 1
ATOM 656 N N . LYS A 1 84 ? 2.625 9.120 16.846 1.00 76.75 84 LYS A N 1
ATOM 657 C CA . LYS A 1 84 ? 1.389 8.381 16.600 1.00 76.75 84 LYS A CA 1
ATOM 658 C C . LYS A 1 84 ? 1.658 7.256 15.614 1.00 76.75 84 LYS A C 1
ATOM 660 O O . LYS A 1 84 ? 2.086 7.476 14.487 1.00 76.75 84 LYS A O 1
ATOM 665 N N . SER A 1 85 ? 1.373 6.030 16.034 1.00 78.56 85 SER A N 1
ATOM 666 C CA . SER A 1 85 ? 1.418 4.882 15.135 1.00 78.56 85 SER A CA 1
ATOM 667 C C . SER A 1 85 ? 0.287 4.958 14.106 1.00 78.56 85 SER A C 1
ATOM 669 O O . SER A 1 85 ? -0.786 5.493 14.387 1.00 78.56 85 SER A O 1
ATOM 671 N N . ILE A 1 86 ? 0.503 4.348 12.936 1.00 80.50 86 ILE A N 1
ATOM 672 C CA . ILE A 1 86 ? -0.490 4.241 11.849 1.00 80.50 86 ILE A CA 1
ATOM 673 C C . ILE A 1 86 ? -1.837 3.707 12.359 1.00 80.50 86 ILE A C 1
ATOM 675 O O . ILE A 1 86 ? -2.892 4.150 11.922 1.00 80.50 86 ILE A O 1
ATOM 679 N N . LYS A 1 87 ? -1.799 2.803 13.342 1.00 78.38 87 LYS A N 1
ATOM 680 C CA . LYS A 1 87 ? -2.979 2.222 13.990 1.00 78.38 87 LYS A CA 1
ATOM 681 C C . LYS A 1 87 ? -3.898 3.257 14.652 1.00 78.38 87 LYS A C 1
ATOM 683 O O . LYS A 1 87 ? -5.103 3.056 14.669 1.00 78.38 87 LYS A O 1
ATOM 688 N N . ASN A 1 88 ? -3.336 4.316 15.230 1.00 75.12 88 ASN A N 1
ATOM 689 C CA . ASN A 1 88 ? -4.068 5.255 16.086 1.00 75.12 88 ASN A CA 1
ATOM 690 C C . ASN A 1 88 ? -4.460 6.548 15.352 1.00 75.12 88 ASN A C 1
ATOM 692 O O . ASN A 1 88 ? -4.842 7.531 15.990 1.00 75.12 88 ASN A O 1
ATOM 696 N N . LEU A 1 89 ? -4.301 6.593 14.028 1.00 76.12 89 LEU A N 1
ATOM 697 C CA . LEU A 1 89 ? -4.644 7.778 13.253 1.00 76.12 89 LEU A CA 1
ATOM 698 C C . LEU A 1 89 ? -6.169 7.943 13.163 1.00 76.12 89 LEU A C 1
ATOM 700 O O . LEU A 1 89 ? -6.883 6.953 13.032 1.00 76.12 89 LEU A O 1
ATOM 704 N N . PRO A 1 90 ? -6.685 9.185 13.201 1.00 65.94 90 PRO A N 1
ATOM 705 C CA . PRO A 1 90 ? -8.121 9.455 13.334 1.00 65.94 90 PRO A CA 1
ATOM 706 C C . PRO A 1 90 ? -8.967 8.915 12.173 1.00 65.94 90 PRO A C 1
ATOM 708 O O . PRO A 1 90 ? -10.152 8.656 12.348 1.00 65.94 90 PRO A O 1
ATOM 711 N N . TYR A 1 91 ? -8.367 8.713 11.000 1.00 67.69 91 TYR A N 1
ATOM 712 C CA . TYR A 1 91 ? -9.045 8.161 9.824 1.00 67.69 91 TYR A CA 1
ATOM 713 C C . TYR A 1 91 ? -9.003 6.623 9.758 1.00 67.69 91 TYR A C 1
ATOM 715 O O . TYR A 1 91 ? -9.581 6.032 8.852 1.00 67.69 91 TYR A O 1
ATOM 723 N N . VAL A 1 92 ? -8.342 5.960 10.713 1.00 62.25 92 VAL A N 1
ATOM 724 C CA . VAL A 1 92 ? -8.266 4.497 10.822 1.00 62.25 92 VAL A CA 1
ATOM 725 C C . VAL A 1 92 ? -9.303 4.041 11.845 1.00 62.25 92 VAL A C 1
ATOM 727 O O . VAL A 1 92 ? -8.999 3.830 13.014 1.00 62.25 92 VAL A O 1
ATOM 730 N N . THR A 1 93 ? -10.560 3.933 11.413 1.00 62.31 93 THR A N 1
ATOM 731 C CA . THR A 1 93 ? -11.644 3.330 12.208 1.00 62.31 93 THR A CA 1
ATOM 732 C C . THR A 1 93 ? -12.269 2.205 11.381 1.00 62.31 93 THR A C 1
ATOM 734 O O . THR A 1 93 ? -12.652 2.441 10.236 1.00 62.31 93 THR A O 1
ATOM 737 N N . LEU A 1 94 ? -12.286 0.985 11.933 1.00 59.59 94 LEU A N 1
ATOM 738 C CA . LEU A 1 94 ? -12.868 -0.224 11.326 1.00 59.59 94 LEU A CA 1
ATOM 739 C C . LEU A 1 94 ? -14.330 -0.413 11.738 1.00 59.59 94 LEU A C 1
ATOM 741 O O . LEU A 1 94 ? -14.658 -0.051 12.891 1.00 59.59 94 LEU A O 1
#

Foldseek 3Di:
DDDDDPPDPFDKDFVQVVCVVVVHDPCVCCPVVVDGMDTDDDPVDDPLNVVLVVVVVVCVVVVPDPVVDPDDDDDDPDDPDPVDDSCRDPPNDD

Organism: Arachis hypogaea (NCBI:txid3818)

Radius of gyration: 18.02 Å; chains: 1; bounding box: 38×30×42 Å

Secondary structure (DSSP, 8-state):
-----------EEEHHHHHHHTTPPTTIIIIIS--SEEE---TT--HHHHHHHHHHHHHHHHT--GGG--------SS-S-SSS-GGG-TT---